Protein AF-L7EAZ2-F1 (afdb_monomer_lite)

Structure (mmCIF, N/CA/C/O backbone):
data_AF-L7EAZ2-F1
#
_entry.id   AF-L7EAZ2-F1
#
loop_
_atom_site.group_PDB
_atom_site.id
_atom_site.type_symbol
_atom_site.label_atom_id
_atom_site.label_alt_id
_atom_site.label_comp_id
_atom_site.label_asym_id
_atom_site.label_entity_id
_atom_site.label_seq_id
_atom_site.pdbx_PDB_ins_code
_atom_site.Cartn_x
_atom_site.Cartn_y
_atom_site.Cartn_z
_atom_site.occupancy
_atom_site.B_iso_or_equiv
_atom_site.auth_seq_id
_atom_site.auth_comp_id
_atom_site.auth_asym_id
_atom_site.auth_atom_id
_atom_site.pdbx_PDB_model_num
ATOM 1 N N . MET A 1 1 ? 30.086 6.991 41.012 1.00 38.62 1 MET A N 1
ATOM 2 C CA . MET A 1 1 ? 29.828 5.923 40.029 1.00 38.62 1 MET A CA 1
ATOM 3 C C . MET A 1 1 ? 28.714 5.062 40.599 1.00 38.62 1 MET A C 1
ATOM 5 O O . MET A 1 1 ? 28.965 4.422 41.608 1.00 38.62 1 MET A O 1
ATOM 9 N N . SER A 1 2 ? 27.463 5.359 40.238 1.00 37.97 2 SER A N 1
ATOM 10 C CA . SER A 1 2 ? 26.686 4.670 39.174 1.00 37.97 2 SER A CA 1
ATOM 11 C C . SER A 1 2 ? 25.984 3.444 39.780 1.00 37.97 2 SER A C 1
ATOM 13 O O . SER A 1 2 ? 26.676 2.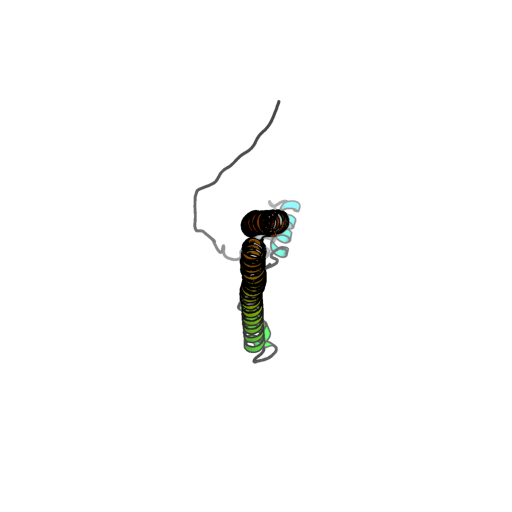576 40.297 1.00 37.97 2 SER A O 1
ATOM 15 N N . ASP A 1 3 ? 24.660 3.469 39.988 1.00 42.31 3 ASP A N 1
ATOM 16 C CA . ASP A 1 3 ? 23.624 3.012 39.023 1.00 42.31 3 ASP A CA 1
ATOM 17 C C . ASP A 1 3 ? 23.853 1.542 38.603 1.00 42.31 3 ASP A C 1
ATOM 19 O O . ASP A 1 3 ? 24.969 1.168 38.270 1.00 42.31 3 ASP A O 1
ATOM 23 N N . GLU A 1 4 ? 22.893 0.616 38.598 1.00 38.28 4 GLU A N 1
ATOM 24 C CA . GLU A 1 4 ? 21.475 0.741 38.265 1.00 38.28 4 GLU A CA 1
ATOM 25 C C . GLU A 1 4 ? 20.760 -0.602 38.554 1.00 38.28 4 GLU A C 1
ATOM 27 O O . GLU A 1 4 ? 21.339 -1.668 38.366 1.00 38.28 4 GLU A O 1
ATOM 32 N N . SER A 1 5 ? 19.497 -0.512 38.992 1.00 36.00 5 SER A N 1
ATOM 33 C CA . SER A 1 5 ? 18.290 -1.245 38.537 1.00 36.00 5 SER A CA 1
ATOM 34 C C . SER A 1 5 ? 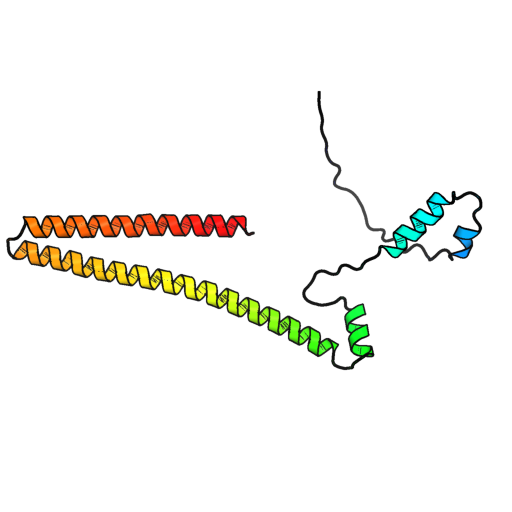18.449 -2.667 37.942 1.00 36.00 5 SER A C 1
ATOM 36 O O . SER A 1 5 ? 19.187 -2.867 36.984 1.00 36.00 5 SER A O 1
ATOM 38 N N . LYS A 1 6 ? 17.739 -3.707 38.405 1.00 34.91 6 LYS A N 1
ATOM 39 C CA . LYS A 1 6 ? 16.347 -4.148 38.072 1.00 34.91 6 LYS A CA 1
ATOM 40 C C . LYS A 1 6 ? 16.407 -5.698 38.162 1.00 34.91 6 LYS A C 1
ATOM 42 O O . LYS A 1 6 ? 17.479 -6.242 37.937 1.00 34.91 6 LYS A O 1
ATOM 47 N N . LYS A 1 7 ? 15.398 -6.543 38.384 1.00 32.75 7 LYS A N 1
ATOM 48 C CA . LYS A 1 7 ? 13.931 -6.530 38.560 1.00 32.75 7 LYS A CA 1
ATOM 49 C C . LYS A 1 7 ? 13.605 -8.040 38.613 1.00 32.75 7 LYS A C 1
ATOM 51 O O . LYS A 1 7 ? 14.000 -8.749 37.699 1.00 32.75 7 LYS A O 1
ATOM 56 N N . SER A 1 8 ? 13.276 -8.638 39.757 1.00 41.81 8 SER A N 1
ATOM 57 C CA . SER A 1 8 ? 11.910 -8.888 40.245 1.00 41.81 8 SER A CA 1
ATOM 58 C C . SER A 1 8 ? 10.898 -9.212 39.140 1.00 41.81 8 SER A C 1
ATOM 60 O O . SER A 1 8 ? 10.275 -8.302 38.599 1.00 41.81 8 SER A O 1
ATOM 62 N N . GLU A 1 9 ? 10.701 -10.489 38.851 1.00 41.22 9 GLU A N 1
ATOM 63 C CA . GLU A 1 9 ? 9.459 -11.021 38.291 1.00 41.22 9 GLU A CA 1
ATOM 64 C C . GLU A 1 9 ? 9.441 -12.530 38.552 1.00 41.22 9 GLU A C 1
ATOM 66 O O . GLU A 1 9 ? 10.494 -13.152 38.653 1.00 41.22 9 GLU A O 1
ATOM 71 N N . ASP A 1 10 ? 8.234 -13.059 38.712 1.00 38.03 10 ASP A N 1
ATOM 72 C CA . ASP A 1 10 ? 7.879 -14.439 39.049 1.00 38.03 10 ASP A CA 1
ATOM 73 C C . ASP A 1 10 ? 7.942 -14.807 40.532 1.00 38.03 10 ASP A C 1
ATOM 75 O O . ASP A 1 10 ? 8.928 -15.335 41.037 1.00 38.03 10 ASP A O 1
ATOM 79 N N . GLN A 1 11 ? 6.814 -14.616 41.216 1.00 30.86 11 GLN A N 1
ATOM 80 C CA . GLN A 1 11 ? 6.017 -15.756 41.681 1.00 30.86 11 GLN A CA 1
ATOM 81 C C . GLN A 1 11 ? 4.761 -15.289 42.414 1.00 30.86 11 GLN A C 1
ATOM 83 O O . GLN A 1 11 ? 4.837 -14.391 43.245 1.00 30.86 11 GLN A O 1
ATOM 88 N N . ASP A 1 12 ? 3.671 -16.015 42.151 1.00 31.59 12 ASP A N 1
ATOM 89 C CA . ASP A 1 12 ? 2.588 -16.294 43.096 1.00 31.59 12 ASP A CA 1
ATOM 90 C C . ASP A 1 12 ? 1.718 -15.120 43.569 1.00 31.59 12 ASP A C 1
ATOM 92 O O . ASP A 1 12 ? 2.159 -14.029 43.887 1.00 31.59 12 ASP A O 1
ATOM 96 N N . ASN A 1 13 ? 0.423 -15.272 43.759 1.00 28.39 13 ASN A N 1
ATOM 97 C CA . ASN A 1 13 ? -0.516 -16.312 43.406 1.00 28.39 13 ASN A CA 1
ATOM 98 C C . ASN A 1 13 ? -1.881 -15.674 43.641 1.00 28.39 13 ASN A C 1
ATOM 100 O O . ASN A 1 13 ? -2.020 -14.653 44.319 1.00 28.39 13 ASN A O 1
ATOM 104 N N . SER A 1 14 ? -2.884 -16.340 43.103 1.00 38.84 14 SER A N 1
ATOM 105 C CA . SER A 1 14 ? -4.241 -16.363 43.622 1.00 38.84 14 SER A CA 1
ATOM 106 C C . SER A 1 14 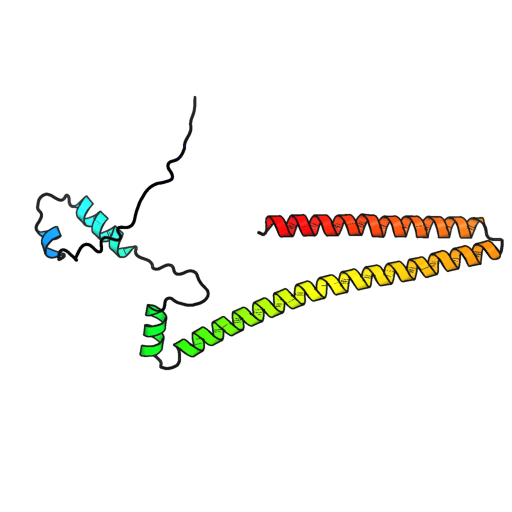? -4.371 -16.001 45.108 1.00 38.84 14 SER A C 1
ATOM 108 O O . SER A 1 14 ? -4.129 -16.836 45.970 1.00 38.84 14 SER A O 1
ATOM 110 N N . GLU A 1 15 ? -4.826 -14.790 45.393 1.00 34.59 15 GLU A N 1
ATOM 111 C CA . GLU A 1 15 ? -5.712 -14.509 46.519 1.00 34.59 15 GLU A CA 1
ATOM 112 C C . GLU A 1 15 ? -6.206 -13.067 46.379 1.00 34.59 15 GLU A C 1
ATOM 114 O O . GLU A 1 15 ? -5.764 -12.127 47.037 1.00 34.59 15 GLU A O 1
ATOM 119 N N . LEU A 1 16 ? -7.182 -12.881 45.485 1.00 37.28 16 LEU A N 1
ATOM 120 C CA . LEU A 1 16 ? -8.185 -11.845 45.699 1.00 37.28 16 LEU A CA 1
ATOM 121 C C . LEU A 1 16 ? -8.973 -12.271 46.941 1.00 37.28 16 LEU A C 1
ATOM 123 O O . LEU A 1 16 ? -10.075 -12.802 46.840 1.00 37.28 16 LEU A O 1
ATOM 127 N N . VAL A 1 17 ? -8.361 -12.097 48.114 1.00 36.75 17 VAL A N 1
ATOM 128 C CA . VAL A 1 17 ? -9.070 -12.133 49.382 1.00 36.75 17 VAL A CA 1
ATOM 129 C C . VAL A 1 17 ? -10.021 -10.948 49.308 1.00 36.75 17 VAL A C 1
ATOM 131 O O . VAL A 1 17 ? -9.649 -9.806 49.590 1.00 36.75 17 VAL A O 1
ATOM 134 N N . GLU A 1 18 ? -11.256 -11.202 48.879 1.00 42.59 18 GLU A N 1
ATOM 135 C CA . GLU A 1 18 ? -12.395 -10.428 49.349 1.00 42.59 18 GLU A CA 1
ATOM 136 C C . GLU A 1 18 ? -12.394 -10.576 50.870 1.00 42.59 18 GLU A C 1
ATOM 138 O O . GLU A 1 18 ? -13.060 -11.437 51.440 1.00 42.59 18 GLU A O 1
ATOM 143 N N . ARG A 1 19 ? -11.559 -9.777 51.545 1.00 36.91 19 ARG A N 1
ATOM 144 C CA . ARG A 1 19 ? -11.665 -9.610 52.985 1.00 36.91 19 ARG A CA 1
ATOM 145 C C . ARG A 1 19 ? -13.077 -9.073 53.209 1.00 36.91 19 ARG A C 1
ATOM 147 O O . ARG A 1 19 ? -13.425 -8.069 52.573 1.00 36.91 19 ARG A O 1
ATOM 154 N N . PRO A 1 20 ? -13.893 -9.734 54.050 1.00 42.28 20 PRO A N 1
ATOM 155 C CA . PRO A 1 20 ? -15.168 -9.187 54.469 1.00 42.28 20 PRO A CA 1
ATOM 156 C C . PRO A 1 20 ? -14.979 -7.729 54.874 1.00 42.28 20 PRO A C 1
ATOM 158 O O . PRO A 1 20 ? -13.955 -7.370 55.456 1.00 42.28 20 PRO A O 1
ATOM 161 N N . LEU A 1 21 ? -15.942 -6.894 54.496 1.00 45.16 21 LEU A N 1
ATOM 162 C CA . LEU A 1 21 ? -16.011 -5.502 54.908 1.00 45.16 21 LEU A CA 1
ATOM 163 C C . LEU A 1 21 ? -16.044 -5.461 56.440 1.00 45.16 21 LEU A C 1
ATOM 165 O O . LEU A 1 21 ? -17.124 -5.511 57.020 1.00 45.16 21 LEU A O 1
ATOM 169 N N . GLU A 1 22 ? -14.882 -5.379 57.088 1.00 51.44 22 GLU A N 1
ATOM 170 C CA . GLU A 1 22 ? -14.797 -4.839 58.442 1.00 51.44 22 GLU A CA 1
ATOM 171 C C . GLU A 1 22 ? -15.474 -3.467 58.360 1.00 51.44 22 GLU A C 1
ATOM 173 O O . GLU A 1 22 ? -15.130 -2.611 57.527 1.00 51.44 22 GLU A O 1
ATOM 178 N N . SER A 1 23 ? -16.578 -3.350 59.097 1.00 47.78 23 SER A N 1
ATOM 179 C CA . SER A 1 23 ? -17.433 -2.174 59.127 1.00 47.78 23 SER A CA 1
ATOM 180 C C . SER A 1 23 ? -16.578 -0.953 59.433 1.00 47.78 23 SER A C 1
ATOM 182 O O . SER A 1 23 ? -15.676 -1.010 60.261 1.00 47.78 23 SER A O 1
ATOM 184 N N . ILE A 1 24 ? -16.871 0.159 58.758 1.00 52.62 24 ILE A N 1
ATOM 185 C CA . ILE A 1 24 ? -16.164 1.445 58.885 1.00 52.62 24 ILE A CA 1
ATOM 186 C C . ILE A 1 24 ? -15.974 1.848 60.361 1.00 52.62 24 ILE A C 1
ATOM 188 O O . ILE A 1 24 ? -14.972 2.476 60.696 1.00 52.62 24 ILE A O 1
ATOM 192 N N . ASP A 1 25 ? -16.892 1.423 61.226 1.00 49.78 25 ASP A N 1
ATOM 193 C CA . ASP A 1 25 ? -16.880 1.649 62.669 1.00 49.78 25 ASP A CA 1
ATOM 194 C C . ASP A 1 25 ? -15.654 1.032 63.381 1.00 49.78 25 ASP A C 1
ATOM 196 O O . ASP A 1 25 ? -15.083 1.671 64.260 1.00 49.78 25 ASP A O 1
ATOM 200 N N . GLU A 1 26 ? -15.152 -0.129 62.942 1.00 54.28 26 GLU A N 1
ATOM 201 C CA . GLU A 1 26 ? -14.028 -0.840 63.585 1.00 54.28 26 GLU A CA 1
ATOM 202 C C . GLU A 1 26 ? -12.675 -0.139 63.337 1.00 54.28 26 GLU A C 1
ATOM 204 O O . GLU A 1 26 ? -11.814 -0.072 64.211 1.00 54.28 26 GLU A O 1
ATOM 209 N N . ILE A 1 27 ? -12.514 0.500 62.171 1.00 53.25 27 ILE A N 1
ATOM 210 C CA . ILE A 1 27 ? -11.321 1.299 61.819 1.00 53.25 27 ILE A CA 1
ATOM 211 C C . ILE A 1 27 ? -11.356 2.680 62.504 1.00 53.25 27 ILE A C 1
ATOM 213 O O . ILE A 1 27 ? -10.319 3.322 62.720 1.00 53.25 27 ILE A O 1
ATOM 217 N N . LEU A 1 28 ? -12.550 3.174 62.839 1.00 51.62 28 LEU A N 1
ATOM 218 C CA . LEU A 1 28 ? -12.723 4.441 63.545 1.00 51.62 28 LEU A CA 1
ATOM 219 C C . LEU A 1 28 ? -12.475 4.298 65.054 1.00 51.62 28 LEU A C 1
ATOM 221 O O . LEU A 1 28 ? -11.925 5.240 65.626 1.00 51.62 28 LEU A O 1
ATOM 225 N N . GLU A 1 29 ? -12.773 3.139 65.651 1.00 50.75 29 GLU A N 1
ATOM 226 C CA . GLU A 1 29 ? -12.542 2.848 67.078 1.00 50.75 29 GLU A CA 1
ATOM 227 C C . GLU A 1 29 ? -11.101 2.447 67.431 1.00 50.75 29 GLU A C 1
ATOM 229 O O . GLU A 1 29 ? -10.714 2.565 68.593 1.00 50.75 29 GLU A O 1
ATOM 234 N N . ASP A 1 30 ? -10.274 2.038 66.464 1.00 52.12 30 ASP A N 1
ATOM 235 C CA . ASP A 1 30 ? -8.866 1.749 66.746 1.00 52.12 30 ASP A CA 1
ATOM 236 C C . ASP A 1 30 ? -8.067 3.050 66.978 1.00 52.12 30 ASP A C 1
ATOM 238 O O . ASP A 1 30 ? -7.790 3.835 66.056 1.00 52.12 30 ASP A O 1
ATOM 242 N N . GLU A 1 31 ? -7.723 3.277 68.248 1.00 56.06 31 GLU A N 1
ATOM 243 C CA . GLU A 1 31 ? -6.953 4.412 68.771 1.00 56.06 31 GLU A CA 1
ATOM 244 C C . GLU A 1 31 ? -5.454 4.332 68.405 1.00 56.06 31 GLU A C 1
ATOM 246 O O . GLU A 1 31 ? -4.712 5.294 68.601 1.00 56.06 31 GLU A O 1
ATOM 251 N N . THR A 1 32 ? -4.994 3.206 67.840 1.00 55.50 32 THR A N 1
ATOM 252 C CA . THR A 1 32 ? -3.579 2.973 67.492 1.00 55.50 32 THR A CA 1
ATOM 253 C C . THR A 1 32 ? -3.205 3.392 66.068 1.00 55.50 32 THR A C 1
ATOM 255 O O . THR A 1 32 ? -2.020 3.500 65.741 1.00 55.50 32 THR A O 1
ATOM 258 N N . ILE A 1 33 ? -4.197 3.663 65.214 1.00 58.06 33 ILE A N 1
ATOM 259 C CA . ILE A 1 33 ? -3.973 4.005 63.808 1.00 58.06 33 ILE A CA 1
ATOM 260 C C . ILE A 1 33 ? -3.874 5.525 63.656 1.00 58.06 33 ILE A C 1
ATOM 262 O O . ILE A 1 33 ? -4.850 6.258 63.830 1.00 58.06 33 ILE A O 1
ATOM 266 N N . ASP A 1 34 ? -2.686 5.990 63.270 1.00 62.59 34 ASP A N 1
ATOM 267 C CA . ASP A 1 34 ? -2.402 7.400 63.015 1.00 62.59 34 ASP A CA 1
ATOM 268 C C . ASP A 1 34 ? -3.359 8.015 61.970 1.00 62.59 34 ASP A C 1
ATOM 270 O O . ASP A 1 34 ? -3.723 7.390 60.966 1.00 62.59 34 ASP A O 1
ATOM 274 N N . GLN A 1 35 ? -3.740 9.279 62.183 1.00 61.19 35 GLN A N 1
ATOM 275 C CA . GLN A 1 35 ? -4.712 10.016 61.359 1.00 61.19 35 GLN A CA 1
ATOM 276 C C . GLN A 1 35 ? -4.301 10.061 59.877 1.00 61.19 35 GLN A C 1
ATOM 278 O O . GLN A 1 35 ? -5.149 9.980 58.984 1.00 61.19 35 GLN A O 1
ATOM 283 N N . SER A 1 36 ? -2.994 10.110 59.597 1.00 57.81 36 SER A N 1
ATOM 284 C CA . SER A 1 36 ? -2.467 10.090 58.226 1.00 57.81 36 SER A CA 1
ATOM 285 C C . SER A 1 36 ? -2.670 8.735 57.527 1.00 57.81 36 SER A C 1
ATOM 287 O O . SER A 1 36 ? -2.884 8.669 56.310 1.00 57.81 36 SER A O 1
ATOM 289 N N . THR A 1 37 ? -2.702 7.647 58.300 1.00 62.28 37 THR A N 1
ATOM 290 C CA . THR A 1 37 ? -2.938 6.287 57.805 1.00 62.28 37 THR A CA 1
ATOM 291 C C . THR A 1 37 ? -4.426 6.065 57.529 1.00 62.28 37 THR A C 1
ATOM 293 O O . THR A 1 37 ? -4.780 5.544 56.472 1.00 62.28 37 THR A O 1
ATOM 296 N N . LYS A 1 38 ? -5.322 6.576 58.389 1.00 62.16 38 LYS A N 1
ATOM 297 C CA . LYS A 1 38 ? -6.777 6.552 58.128 1.00 62.16 38 LYS A CA 1
ATOM 298 C C . LYS A 1 38 ? -7.125 7.310 56.840 1.00 62.16 38 LYS A C 1
ATOM 300 O O . LYS A 1 38 ? -7.835 6.784 55.983 1.00 62.16 38 LYS A O 1
ATOM 305 N N . ILE A 1 39 ? -6.562 8.506 56.648 1.00 61.34 39 ILE A N 1
ATOM 306 C CA . ILE A 1 39 ? -6.796 9.322 55.444 1.00 61.34 39 ILE A CA 1
ATOM 307 C C . ILE A 1 39 ? -6.246 8.638 54.186 1.00 61.34 39 ILE A C 1
ATOM 309 O O . ILE A 1 39 ? -6.931 8.601 53.164 1.00 61.34 39 ILE A O 1
ATOM 313 N N . SER A 1 40 ? -5.046 8.055 54.237 1.00 58.41 40 SER A N 1
ATOM 314 C CA . SER A 1 40 ? -4.464 7.378 53.067 1.00 58.41 40 SER A CA 1
ATOM 315 C C . SER A 1 40 ? -5.232 6.113 52.662 1.00 58.41 40 SER A C 1
ATOM 317 O O . SER A 1 40 ? -5.391 5.858 51.465 1.00 58.41 40 SER A O 1
ATOM 319 N N . ILE A 1 41 ? -5.798 5.374 53.622 1.00 62.69 41 ILE A N 1
ATOM 320 C CA . ILE A 1 41 ? -6.677 4.224 53.353 1.00 62.69 41 ILE A CA 1
ATOM 321 C C . ILE A 1 41 ? -7.998 4.679 52.709 1.00 62.69 41 ILE A C 1
ATOM 323 O O . ILE A 1 41 ? -8.454 4.067 51.739 1.00 62.69 41 ILE A O 1
ATOM 327 N N . LEU A 1 42 ? -8.585 5.784 53.181 1.00 60.38 42 LEU A N 1
ATOM 328 C CA . LEU A 1 42 ? -9.816 6.346 52.610 1.00 60.38 42 LEU A CA 1
ATOM 329 C C . LEU A 1 42 ? -9.601 6.902 51.191 1.00 60.38 42 LEU A C 1
ATOM 331 O O . LEU A 1 42 ? -10.390 6.614 50.287 1.00 60.38 42 LEU A O 1
ATOM 335 N N . LEU A 1 43 ? -8.501 7.625 50.959 1.00 57.28 43 LEU A N 1
ATOM 336 C CA . LEU A 1 43 ? -8.152 8.173 49.642 1.00 57.28 43 LEU A CA 1
ATOM 337 C C . LEU A 1 43 ? -7.855 7.073 48.614 1.00 57.28 43 LEU A C 1
ATOM 339 O O . LEU A 1 43 ? -8.237 7.196 47.447 1.00 57.28 43 LEU A O 1
ATOM 343 N N . ARG A 1 44 ? -7.253 5.956 49.043 1.00 57.16 44 ARG A N 1
ATOM 344 C CA . ARG A 1 44 ? -7.012 4.791 48.178 1.00 57.16 44 ARG A CA 1
ATOM 345 C C . ARG A 1 44 ? -8.313 4.139 47.691 1.00 57.16 44 ARG A C 1
ATOM 347 O O . ARG A 1 44 ? -8.315 3.543 46.616 1.00 57.16 44 ARG A O 1
ATOM 354 N N . ARG A 1 45 ? -9.422 4.274 48.432 1.00 57.03 45 ARG A N 1
ATOM 355 C CA . ARG A 1 45 ? -10.728 3.685 48.082 1.00 57.03 45 ARG A CA 1
ATOM 356 C C . ARG A 1 45 ? -11.534 4.538 47.097 1.00 57.03 45 ARG A C 1
ATOM 358 O O . ARG A 1 45 ? -12.233 3.979 46.256 1.00 57.03 45 ARG A O 1
ATOM 365 N N . ILE A 1 46 ? -11.400 5.865 47.161 1.00 59.91 46 ILE A N 1
ATOM 366 C CA . ILE A 1 46 ? -12.086 6.807 46.254 1.00 59.91 46 ILE A CA 1
ATOM 367 C C . ILE A 1 46 ? -11.518 6.719 44.829 1.00 59.91 46 ILE A C 1
ATOM 369 O O . ILE A 1 46 ? -12.241 6.917 43.857 1.00 59.91 46 ILE A O 1
ATOM 373 N N . ASN A 1 47 ? -10.245 6.343 44.683 1.00 48.00 47 ASN A N 1
ATOM 374 C CA . ASN A 1 47 ? -9.560 6.340 43.391 1.00 48.00 47 ASN A CA 1
ATOM 375 C C . ASN A 1 47 ? -9.759 5.060 42.553 1.00 48.00 47 ASN A C 1
ATOM 377 O O . ASN A 1 47 ? -8.994 4.797 41.625 1.00 48.00 47 ASN A O 1
ATOM 381 N N . LYS A 1 48 ? -10.788 4.250 42.845 1.00 49.00 48 LYS A N 1
ATOM 382 C CA . LYS A 1 48 ? -11.175 3.106 42.002 1.00 49.00 48 LYS A CA 1
ATOM 383 C C . LYS A 1 48 ? -11.953 3.611 40.779 1.00 49.00 48 LYS A C 1
ATOM 385 O O . LYS A 1 48 ? -13.132 3.317 40.607 1.00 49.00 48 LYS A O 1
ATOM 390 N N . SER A 1 49 ? -11.296 4.407 39.936 1.00 52.28 49 SER A N 1
ATOM 391 C CA . SER A 1 49 ? -11.800 4.694 38.596 1.00 52.28 49 SER A CA 1
ATOM 392 C C . SER A 1 49 ? -11.751 3.388 37.805 1.00 52.28 49 SER A C 1
ATOM 394 O O . SER A 1 49 ? -10.686 2.840 37.522 1.00 52.28 49 SER A O 1
ATOM 396 N N . ILE A 1 50 ? -12.919 2.821 37.505 1.00 56.97 50 ILE A N 1
ATOM 397 C CA . ILE A 1 50 ? -13.021 1.663 36.616 1.00 56.97 50 ILE A CA 1
ATOM 398 C C . ILE A 1 50 ? -12.780 2.201 35.205 1.00 56.97 50 ILE A C 1
ATOM 400 O O . ILE A 1 50 ? -13.711 2.512 34.467 1.00 56.97 50 ILE A O 1
ATOM 404 N N . THR A 1 51 ? -11.509 2.394 34.864 1.00 51.31 51 THR A N 1
ATOM 405 C CA . THR A 1 51 ? -11.084 2.747 33.513 1.00 51.31 51 THR A CA 1
ATOM 406 C C . THR A 1 51 ? -11.186 1.480 32.679 1.00 51.31 51 THR A C 1
ATOM 408 O O . THR A 1 51 ? -10.253 0.685 32.609 1.00 51.31 51 THR A O 1
ATOM 411 N N . PHE A 1 52 ? -12.366 1.239 32.113 1.00 55.22 52 PHE A N 1
ATOM 412 C CA . PHE A 1 52 ? -12.542 0.190 31.124 1.00 55.22 52 PHE A CA 1
ATOM 413 C C . PHE A 1 52 ? -12.217 0.774 29.750 1.00 55.22 52 PHE A C 1
ATOM 415 O O . PHE A 1 52 ? -12.917 1.664 29.272 1.00 55.22 52 PHE A O 1
ATOM 422 N N . SER A 1 53 ? -11.136 0.290 29.140 1.00 49.62 53 SER A N 1
ATOM 423 C CA . SER A 1 53 ? -10.763 0.644 27.774 1.00 49.62 53 SER A CA 1
ATOM 424 C C . SER A 1 53 ? -11.115 -0.525 26.869 1.00 49.62 53 SER A C 1
ATOM 426 O O . SER A 1 53 ? -10.501 -1.589 26.921 1.00 49.62 53 SER A O 1
ATOM 428 N N . GLY A 1 54 ? -12.169 -0.343 26.090 1.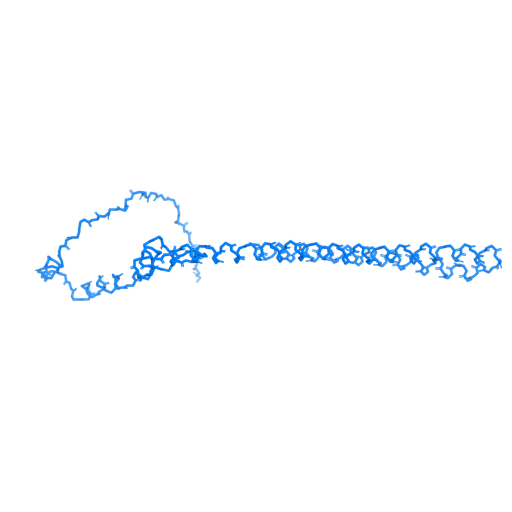00 66.31 54 GLY A N 1
ATOM 429 C CA . GLY A 1 54 ? -12.680 -1.334 25.163 1.00 66.31 54 GLY A CA 1
ATOM 430 C C . GLY A 1 54 ? -13.913 -0.785 24.452 1.00 66.31 54 GLY A C 1
ATOM 431 O O . GLY A 1 54 ? -14.559 0.132 24.958 1.00 66.31 54 GLY A O 1
ATOM 432 N N . PRO A 1 55 ? -14.259 -1.320 23.275 1.00 66.38 55 PRO A N 1
ATOM 433 C CA . PRO A 1 55 ? -15.334 -0.780 22.445 1.00 66.38 55 PRO A CA 1
ATOM 434 C C . PRO A 1 55 ? -16.739 -1.033 23.026 1.00 66.38 55 PRO A C 1
ATOM 436 O O . PRO A 1 55 ? -17.725 -0.527 22.494 1.00 66.38 55 PRO A O 1
ATOM 439 N N . ILE A 1 56 ? -16.838 -1.825 24.101 1.00 74.56 56 ILE A N 1
ATOM 440 C CA . ILE A 1 56 ? -18.088 -2.201 24.765 1.00 74.56 56 ILE A CA 1
ATOM 441 C C . ILE A 1 56 ? -17.988 -1.823 26.251 1.00 74.56 56 ILE A C 1
ATOM 443 O O . ILE A 1 56 ? -16.983 -2.151 26.871 1.00 74.56 56 ILE A O 1
ATOM 447 N N . PRO A 1 57 ? -18.993 -1.161 26.850 1.00 76.75 57 PRO A N 1
ATOM 448 C CA . PRO A 1 57 ? -18.978 -0.841 28.276 1.00 76.75 57 PRO A CA 1
ATOM 449 C C . PRO A 1 57 ? -18.951 -2.096 29.169 1.00 76.75 57 PRO A C 1
ATOM 451 O O . PRO A 1 57 ? -19.318 -3.191 28.751 1.00 76.75 57 PRO A O 1
ATOM 454 N N . HIS A 1 58 ? -18.553 -1.953 30.437 1.00 79.50 58 HIS A N 1
ATOM 455 C CA . HIS A 1 58 ? -18.609 -3.068 31.390 1.00 79.50 58 HIS A CA 1
ATOM 456 C C . HIS A 1 58 ? -20.061 -3.579 31.551 1.00 79.50 58 HIS A C 1
ATOM 458 O O . HIS A 1 58 ? -20.976 -2.749 31.609 1.00 79.50 58 HIS A O 1
ATOM 464 N N . PRO A 1 59 ? -20.308 -4.897 31.707 1.00 81.06 59 PRO A N 1
ATOM 465 C CA . PRO A 1 59 ? -21.659 -5.461 31.821 1.00 81.06 59 PRO A CA 1
ATOM 466 C C . PRO A 1 59 ? -22.539 -4.793 32.886 1.00 81.06 59 PRO A C 1
ATOM 468 O O . PRO A 1 59 ? -23.724 -4.569 32.659 1.00 81.06 59 PRO A O 1
ATOM 471 N N . THR A 1 60 ? -21.960 -4.405 34.027 1.00 79.88 60 THR A N 1
ATOM 472 C CA . THR A 1 60 ? -22.674 -3.669 35.090 1.00 79.88 60 THR A CA 1
ATOM 473 C C . THR A 1 60 ? -23.184 -2.301 34.627 1.00 79.88 60 THR A C 1
ATOM 475 O O . THR A 1 60 ? -24.271 -1.894 35.019 1.00 79.88 60 THR A O 1
ATOM 478 N N . ILE A 1 61 ? -22.428 -1.599 33.778 1.00 83.00 61 ILE A N 1
ATOM 479 C CA . ILE A 1 61 ? -22.820 -0.292 33.231 1.00 83.00 61 ILE A CA 1
ATOM 480 C C . ILE A 1 61 ? -23.884 -0.483 32.143 1.00 83.00 61 ILE A C 1
ATOM 482 O O . ILE A 1 61 ? -24.878 0.235 32.121 1.00 83.00 61 ILE A O 1
ATOM 486 N N . LEU A 1 62 ? -23.712 -1.490 31.282 1.00 85.31 62 LEU A N 1
ATOM 487 C CA . LEU A 1 62 ? -24.701 -1.889 30.273 1.00 85.31 62 LEU A CA 1
ATOM 488 C C . LEU A 1 62 ? -26.057 -2.233 30.897 1.00 85.31 62 LEU A C 1
ATOM 490 O O . LEU A 1 62 ? -27.090 -1.796 30.398 1.00 85.31 62 LEU A O 1
ATOM 494 N N . LYS A 1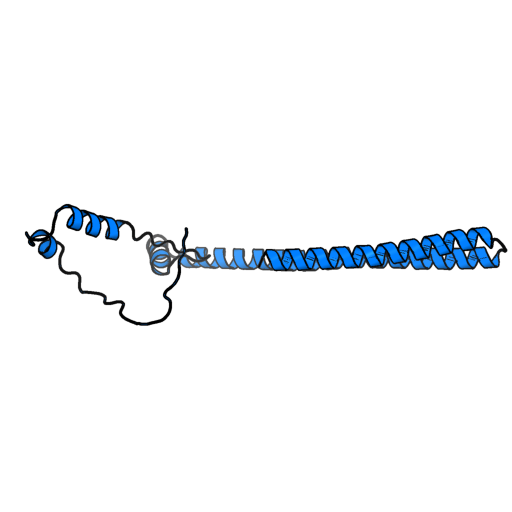 63 ? -26.042 -2.947 32.028 1.00 85.88 63 LYS A N 1
ATOM 495 C CA . LYS A 1 63 ? -27.243 -3.234 32.813 1.00 85.88 63 LYS A CA 1
ATOM 496 C C . LYS A 1 63 ? -27.901 -1.953 33.335 1.00 85.88 63 LYS A C 1
ATOM 498 O O . LYS A 1 63 ? -29.113 -1.821 33.235 1.00 85.88 63 LYS A O 1
ATOM 503 N N . GLY A 1 64 ? -27.108 -0.994 33.817 1.00 86.81 64 GLY A N 1
ATOM 504 C CA . GLY A 1 64 ? -27.614 0.315 34.239 1.00 86.81 64 GLY A CA 1
ATOM 505 C C . GLY A 1 64 ? -28.276 1.101 33.101 1.00 86.81 64 GLY A C 1
ATOM 506 O O . GLY A 1 64 ? -29.322 1.706 33.310 1.00 86.81 64 GLY A O 1
ATOM 507 N N . TYR A 1 65 ? -27.722 1.059 31.885 1.00 86.38 65 TYR A N 1
ATOM 508 C CA . TYR A 1 65 ? -28.366 1.666 30.714 1.00 86.38 65 TYR A CA 1
ATOM 509 C C . TYR A 1 65 ? -29.706 0.998 30.391 1.00 86.38 65 TYR A C 1
ATOM 511 O O . TYR A 1 65 ? -30.696 1.701 30.187 1.00 86.38 65 TYR A O 1
ATOM 519 N N . GLU A 1 66 ? -29.758 -0.334 30.410 1.00 91.12 66 GLU A N 1
ATOM 520 C CA . GLU A 1 66 ? -30.980 -1.100 30.144 1.00 91.12 66 GLU A CA 1
ATOM 521 C C . GLU A 1 66 ? -32.082 -0.826 31.179 1.00 91.12 66 GLU A C 1
ATOM 523 O O . GLU A 1 66 ? -33.253 -0.705 30.825 1.00 91.12 66 GLU A O 1
ATOM 528 N N . GLU A 1 67 ? -31.706 -0.669 32.451 1.00 91.81 67 GLU A N 1
ATOM 529 C CA . GLU A 1 67 ? -32.626 -0.315 33.537 1.00 91.81 67 GLU A CA 1
ATOM 530 C C . GLU A 1 67 ? -33.186 1.113 33.395 1.00 91.81 67 GLU A C 1
ATOM 532 O O . GLU A 1 67 ? -34.343 1.355 33.739 1.00 91.81 67 GLU A O 1
ATOM 537 N N . VAL A 1 68 ? -32.398 2.059 32.866 1.00 92.00 68 VAL A N 1
ATOM 538 C CA . VAL A 1 68 ? -32.835 3.448 32.625 1.00 92.00 68 VAL A CA 1
ATOM 539 C C . VAL A 1 68 ? -33.705 3.557 31.372 1.00 92.00 68 VAL A C 1
ATOM 541 O O . VAL A 1 68 ? -34.715 4.264 31.370 1.00 92.00 68 VAL A O 1
ATOM 544 N N . LEU A 1 69 ? -33.304 2.884 30.294 1.00 90.06 69 LEU A N 1
ATOM 545 C CA . LEU A 1 69 ? -34.012 2.863 29.021 1.00 90.06 69 LEU A CA 1
ATOM 546 C C . LEU A 1 69 ? -33.929 1.452 28.420 1.00 90.06 69 LEU A C 1
ATOM 548 O O . LEU A 1 69 ? -32.885 1.098 27.859 1.00 90.06 69 LEU A O 1
ATOM 552 N N . PRO A 1 70 ? -35.023 0.674 28.469 1.00 91.81 70 PRO A N 1
ATOM 553 C CA . PRO A 1 70 ? -35.060 -0.654 27.870 1.00 91.81 70 PRO A CA 1
ATOM 554 C C . PRO A 1 70 ? -34.728 -0.621 26.369 1.00 91.81 70 PRO A C 1
ATOM 556 O O . PRO A 1 70 ? -35.222 0.236 25.630 1.00 91.81 70 PRO A O 1
ATOM 559 N N . GLY A 1 71 ? -33.884 -1.546 25.914 1.00 90.56 71 GLY A N 1
ATOM 560 C CA . GLY A 1 71 ? -33.356 -1.633 24.549 1.00 90.56 71 GLY A CA 1
ATOM 561 C C . GLY A 1 71 ? -32.123 -0.762 24.278 1.00 90.56 71 GLY A C 1
ATOM 562 O O . GLY A 1 71 ? -31.592 -0.769 23.164 1.00 90.56 71 GLY A O 1
ATOM 563 N N . SER A 1 72 ? -31.639 -0.001 25.263 1.00 90.62 72 SER A N 1
ATOM 564 C CA . SER A 1 72 ? -30.419 0.799 25.105 1.00 90.62 72 SER A CA 1
ATOM 565 C C . SER A 1 72 ? -29.163 -0.069 25.036 1.00 90.62 72 SER A C 1
ATOM 567 O O . SER A 1 72 ? -28.258 0.257 24.265 1.00 90.62 72 SER A O 1
ATOM 569 N N . ALA A 1 73 ? -29.127 -1.198 25.754 1.00 90.12 73 ALA A N 1
ATOM 570 C CA . ALA A 1 73 ? -28.004 -2.128 25.713 1.00 90.12 73 ALA A CA 1
ATOM 571 C C . ALA A 1 73 ? -27.780 -2.689 24.301 1.00 90.12 73 ALA A C 1
ATOM 573 O O . ALA A 1 73 ? -26.668 -2.633 23.775 1.00 90.12 73 ALA A O 1
ATOM 574 N N . ASP A 1 74 ? -28.854 -3.150 23.658 1.00 90.75 74 ASP A N 1
ATOM 575 C CA . ASP A 1 74 ? -28.837 -3.662 22.283 1.00 90.75 74 ASP A CA 1
ATOM 576 C C . ASP A 1 74 ? -28.416 -2.582 21.272 1.00 90.75 74 ASP A C 1
ATOM 578 O O . ASP A 1 74 ? -27.612 -2.809 20.364 1.00 90.75 74 ASP A O 1
ATOM 582 N N . ARG A 1 75 ? -28.878 -1.343 21.472 1.00 90.62 75 ARG A N 1
ATOM 583 C CA . ARG A 1 75 ? -28.505 -0.212 20.614 1.00 90.62 75 ARG A CA 1
ATOM 584 C C . ARG A 1 75 ? -27.028 0.170 20.736 1.00 90.62 75 ARG A C 1
ATOM 586 O O . ARG A 1 75 ? -26.425 0.556 19.737 1.00 90.62 75 ARG A O 1
ATOM 593 N N . ILE A 1 76 ? -26.447 0.060 21.931 1.00 89.50 76 ILE A N 1
ATOM 594 C CA . ILE A 1 76 ? -25.011 0.283 22.159 1.00 89.50 76 ILE A CA 1
ATOM 595 C C . ILE A 1 76 ? -24.200 -0.839 21.508 1.00 89.50 76 ILE A C 1
ATOM 597 O O . ILE A 1 76 ? -23.276 -0.558 20.751 1.00 89.50 76 ILE A O 1
ATOM 601 N N . LEU A 1 77 ? -24.575 -2.101 21.738 1.00 89.75 77 LEU A N 1
ATOM 602 C CA . LEU A 1 77 ? -23.880 -3.252 21.156 1.00 89.75 77 LEU A CA 1
ATOM 603 C C . LEU A 1 77 ? -23.915 -3.229 19.624 1.00 89.75 77 LEU A C 1
ATOM 605 O O . LEU A 1 77 ? -22.874 -3.369 18.985 1.00 89.75 77 LEU A O 1
ATOM 609 N N . SER A 1 78 ? -25.082 -2.966 19.036 1.00 90.62 78 SER A N 1
ATOM 610 C CA . SER A 1 78 ? -25.230 -2.856 17.580 1.00 90.62 78 SER A CA 1
ATOM 611 C C . SER A 1 78 ? -24.489 -1.652 16.991 1.00 90.62 78 SER A C 1
ATOM 613 O O . SER A 1 78 ? -24.015 -1.718 15.856 1.00 90.62 78 SER A O 1
ATOM 615 N N . MET A 1 79 ? -24.358 -0.548 17.733 1.00 89.38 79 MET A N 1
ATOM 616 C CA . MET A 1 79 ? -23.518 0.581 17.324 1.00 89.38 79 MET A CA 1
ATOM 617 C C . MET A 1 79 ? -22.043 0.177 17.296 1.00 89.38 79 MET A C 1
ATOM 619 O O . MET A 1 79 ? -21.370 0.412 16.294 1.00 89.38 79 MET A O 1
ATOM 623 N N . THR A 1 80 ? -21.561 -0.486 18.348 1.00 88.69 80 THR A N 1
ATOM 624 C CA . THR A 1 80 ? -20.185 -0.986 18.414 1.00 88.69 80 THR A CA 1
ATOM 625 C C . THR A 1 80 ? -19.888 -2.005 17.312 1.00 88.69 80 THR A C 1
ATOM 627 O O . THR A 1 80 ? -18.820 -1.963 16.700 1.00 88.69 80 THR A O 1
ATOM 630 N N . GLU A 1 81 ? -20.823 -2.911 17.024 1.00 90.44 81 GLU A N 1
ATOM 631 C CA . GLU A 1 81 ? -20.677 -3.887 15.943 1.00 90.44 81 GLU A CA 1
ATOM 632 C C . GLU A 1 81 ? -20.559 -3.200 14.579 1.00 90.44 81 GLU A C 1
ATOM 634 O O . GLU A 1 81 ? -19.639 -3.506 13.817 1.00 90.44 81 GLU A O 1
ATOM 639 N N . LYS A 1 82 ? -21.429 -2.220 14.300 1.00 92.38 82 LYS A N 1
ATOM 640 C CA . LYS A 1 82 ? -21.383 -1.420 13.067 1.00 92.38 82 LYS A CA 1
ATOM 641 C C . LYS A 1 82 ? -20.088 -0.635 12.931 1.00 92.38 82 LYS A C 1
ATOM 643 O O . LYS A 1 82 ? -19.544 -0.577 11.833 1.00 92.38 82 LYS A O 1
ATOM 648 N N . GLU A 1 83 ? -19.580 -0.068 14.020 1.00 89.25 83 GLU A N 1
ATOM 649 C CA . GLU A 1 83 ? -18.288 0.622 14.025 1.00 89.25 83 GLU A CA 1
ATOM 650 C C . GLU A 1 83 ? -17.148 -0.358 13.707 1.00 89.25 83 GLU A C 1
ATOM 652 O O . GLU A 1 83 ? -16.288 -0.092 12.867 1.00 89.25 83 GLU A O 1
ATOM 657 N N . GLY A 1 84 ? -17.189 -1.556 14.300 1.00 89.12 84 GLY A N 1
ATOM 658 C CA . GLY A 1 84 ? -16.254 -2.633 13.986 1.00 89.12 84 GLY A CA 1
ATOM 659 C C . GLY A 1 84 ? -16.331 -3.084 12.524 1.00 89.12 84 GLY A C 1
ATOM 660 O O . GLY A 1 84 ? -15.297 -3.289 11.890 1.00 89.12 84 GLY A O 1
ATOM 661 N N . GLU A 1 85 ? -17.535 -3.233 11.968 1.00 92.06 85 GLU A N 1
ATOM 662 C CA . GLU A 1 85 ? -17.737 -3.535 10.548 1.00 92.06 85 GLU A CA 1
ATOM 663 C C . GLU A 1 85 ? -17.237 -2.423 9.634 1.00 92.06 85 GLU A C 1
ATOM 665 O O . GLU A 1 85 ? -16.602 -2.713 8.621 1.00 92.06 85 GLU A O 1
ATOM 670 N N . HIS A 1 86 ? -17.532 -1.166 9.963 1.00 92.00 86 HIS A N 1
ATOM 671 C CA . HIS A 1 86 ? -17.103 -0.011 9.188 1.00 92.00 86 HIS A CA 1
ATOM 672 C C . HIS A 1 86 ? -15.579 0.066 9.135 1.00 92.00 86 HIS A C 1
ATOM 674 O O . HIS A 1 86 ? -15.017 0.163 8.044 1.00 92.00 86 HIS A O 1
ATOM 680 N N . ARG A 1 87 ? -14.913 -0.108 10.284 1.00 89.62 87 ARG A N 1
ATOM 681 C CA . ARG A 1 87 ? -13.452 -0.156 10.351 1.00 89.62 87 ARG A CA 1
ATOM 682 C C . ARG A 1 87 ? -12.880 -1.291 9.502 1.00 89.62 87 ARG A C 1
ATOM 684 O O . ARG A 1 87 ? -12.026 -1.033 8.663 1.00 89.62 87 ARG A O 1
ATOM 691 N N . ARG A 1 88 ? -13.410 -2.516 9.624 1.00 90.19 88 ARG A N 1
ATOM 692 C CA . ARG A 1 88 ? -12.977 -3.654 8.787 1.00 90.19 88 ARG A CA 1
ATOM 693 C C . ARG A 1 88 ? -13.193 -3.403 7.294 1.00 90.19 88 ARG A C 1
ATOM 695 O O . ARG A 1 88 ? -12.366 -3.808 6.479 1.00 90.19 88 ARG A O 1
ATOM 702 N N . LYS A 1 89 ? -14.301 -2.754 6.917 1.00 92.19 89 LYS A N 1
ATOM 703 C CA . LYS A 1 89 ? -14.576 -2.376 5.522 1.00 92.19 89 LYS A CA 1
ATOM 704 C C . LYS A 1 89 ? -13.540 -1.379 5.013 1.00 92.19 89 LYS A C 1
ATOM 706 O O . LYS A 1 89 ? -12.991 -1.618 3.945 1.00 92.19 89 LYS A O 1
ATOM 711 N N . ILE A 1 90 ? -13.228 -0.337 5.786 1.00 88.50 90 ILE A N 1
ATOM 712 C CA . ILE A 1 90 ? -12.182 0.634 5.440 1.00 88.50 90 ILE A CA 1
ATOM 713 C C . ILE A 1 90 ? -10.826 -0.066 5.309 1.00 88.50 90 ILE A C 1
ATOM 715 O O . ILE A 1 90 ? -10.183 0.078 4.277 1.00 88.50 90 ILE A O 1
ATOM 719 N N . GLU A 1 91 ? -10.419 -0.872 6.294 1.00 86.12 91 GLU A N 1
ATOM 720 C CA . GLU A 1 91 ? -9.167 -1.644 6.247 1.00 86.12 91 GLU A CA 1
ATOM 721 C C . GLU A 1 91 ? -9.092 -2.505 4.970 1.00 86.12 91 GLU A C 1
ATOM 723 O O . GLU A 1 91 ? -8.094 -2.486 4.250 1.00 86.12 91 GLU A O 1
ATOM 728 N N . THR A 1 92 ? -10.183 -3.197 4.624 1.00 87.12 92 THR A N 1
ATOM 729 C CA . THR A 1 92 ? -10.251 -4.038 3.418 1.00 87.12 92 THR A CA 1
ATOM 730 C C . THR A 1 92 ? -10.194 -3.215 2.127 1.00 87.12 92 THR A C 1
ATOM 732 O O . THR A 1 92 ? -9.525 -3.605 1.168 1.00 87.12 92 THR A O 1
ATOM 735 N N . GLU A 1 93 ? -10.903 -2.086 2.066 1.00 84.00 93 GLU A N 1
ATOM 736 C CA . GLU A 1 93 ? -10.908 -1.198 0.899 1.00 84.00 93 GLU A CA 1
ATOM 737 C C . GLU A 1 93 ? -9.554 -0.525 0.681 1.00 84.00 93 GLU A C 1
ATOM 739 O O . GLU A 1 93 ? -9.112 -0.430 -0.464 1.00 84.00 93 GLU A O 1
ATOM 744 N N . LEU A 1 94 ? -8.871 -0.117 1.753 1.00 80.81 94 LEU A N 1
ATOM 745 C CA . LEU A 1 94 ? -7.523 0.446 1.690 1.00 80.81 94 LEU A CA 1
ATOM 746 C C . LEU A 1 94 ? -6.537 -0.567 1.097 1.00 80.81 94 LEU A C 1
ATOM 748 O O . LEU A 1 94 ? -5.910 -0.277 0.079 1.00 80.81 94 LEU A O 1
ATOM 752 N N . VAL A 1 95 ? -6.504 -1.794 1.633 1.00 78.56 95 VAL A N 1
ATOM 753 C CA . VAL A 1 95 ? -5.645 -2.877 1.114 1.00 78.56 95 VAL A CA 1
ATOM 754 C C . VAL A 1 95 ? -5.952 -3.184 -0.356 1.00 78.56 95 VAL A C 1
ATOM 756 O O . VAL A 1 95 ? -5.053 -3.413 -1.172 1.00 78.56 95 VAL A O 1
ATOM 759 N N . LYS A 1 96 ? -7.234 -3.184 -0.736 1.00 77.38 96 LYS A N 1
ATOM 760 C CA . LYS A 1 96 ? -7.644 -3.446 -2.119 1.00 77.38 96 LYS A CA 1
ATOM 761 C C . LYS A 1 96 ? -7.228 -2.317 -3.068 1.00 77.38 96 LYS A C 1
ATOM 763 O O . LYS A 1 96 ? -6.774 -2.597 -4.179 1.00 77.38 96 LYS A O 1
ATOM 768 N N . ASN A 1 97 ? -7.386 -1.065 -2.649 1.00 73.88 97 ASN A N 1
ATOM 769 C CA . ASN A 1 97 ? -7.076 0.106 -3.465 1.00 73.88 97 ASN A CA 1
ATOM 770 C C . ASN A 1 97 ? -5.569 0.276 -3.693 1.00 73.88 97 ASN A C 1
ATOM 772 O O . ASN A 1 97 ? -5.173 0.635 -4.807 1.00 73.88 97 ASN A O 1
ATOM 776 N N . ASP A 1 98 ? -4.739 -0.043 -2.700 1.00 75.44 98 ASP A N 1
ATOM 777 C CA . ASP A 1 98 ? -3.279 -0.000 -2.839 1.00 75.44 98 ASP A CA 1
ATOM 778 C C . ASP A 1 98 ? -2.772 -0.994 -3.884 1.00 75.44 98 ASP A C 1
ATOM 780 O O . ASP A 1 98 ? -2.005 -0.632 -4.784 1.00 75.44 98 ASP A O 1
ATOM 784 N N . ASN A 1 99 ? -3.296 -2.221 -3.858 1.00 75.44 99 ASN A N 1
ATOM 785 C CA . ASN A 1 99 ? -2.958 -3.225 -4.861 1.00 75.44 99 ASN A CA 1
ATOM 786 C C . ASN A 1 99 ? -3.332 -2.756 -6.270 1.00 75.44 99 ASN A C 1
ATOM 788 O O . ASN A 1 99 ? -2.510 -2.815 -7.185 1.00 75.44 99 ASN A O 1
ATOM 792 N N . ILE A 1 100 ? -4.552 -2.242 -6.457 1.00 75.88 100 ILE A N 1
ATOM 793 C CA . ILE A 1 100 ? -5.021 -1.781 -7.772 1.00 75.88 100 ILE A CA 1
ATOM 794 C C . ILE A 1 100 ? -4.116 -0.667 -8.312 1.00 75.88 100 ILE A C 1
ATOM 796 O O . ILE A 1 100 ? -3.726 -0.712 -9.480 1.00 75.88 100 ILE A O 1
ATOM 800 N N . ARG A 1 101 ? -3.729 0.305 -7.478 1.00 77.00 101 ARG A N 1
ATOM 801 C CA . ARG A 1 101 ? -2.853 1.409 -7.898 1.00 77.00 101 ARG A CA 1
ATOM 802 C C . ARG A 1 101 ? -1.477 0.910 -8.344 1.00 77.00 101 ARG A C 1
ATOM 804 O O . ARG A 1 101 ? -0.985 1.362 -9.380 1.00 77.00 101 ARG A O 1
ATOM 811 N N . SER A 1 102 ? -0.907 -0.052 -7.618 1.00 77.81 102 SER A N 1
ATOM 812 C CA . SER A 1 102 ? 0.364 -0.692 -7.976 1.00 77.81 102 SER A CA 1
ATOM 813 C C . SER A 1 102 ? 0.270 -1.448 -9.311 1.00 77.81 102 SER A C 1
ATOM 815 O O . SER A 1 102 ? 1.072 -1.221 -10.222 1.00 77.81 102 SER A O 1
ATOM 817 N N . TYR A 1 103 ? -0.781 -2.257 -9.492 1.00 79.38 103 TYR A N 1
ATOM 818 C CA . TYR A 1 103 ? -1.010 -3.006 -10.731 1.00 79.38 103 TYR A CA 1
ATOM 819 C C . TYR A 1 103 ? -1.217 -2.096 -11.949 1.00 79.38 103 TYR A C 1
ATOM 821 O O . TYR A 1 103 ? -0.673 -2.377 -13.017 1.00 79.38 103 TYR A O 1
ATOM 829 N N . LEU A 1 104 ? -1.959 -0.990 -11.812 1.00 84.44 104 LEU A N 1
ATOM 830 C CA . LEU A 1 104 ? -2.170 -0.045 -12.915 1.00 84.44 104 LEU A CA 1
ATOM 831 C C . LEU A 1 104 ? -0.856 0.607 -13.364 1.00 84.44 104 LEU A C 1
ATOM 833 O O . LEU A 1 104 ? -0.614 0.714 -14.568 1.00 84.44 104 LEU A O 1
ATOM 837 N N . GLY A 1 105 ? 0.003 0.997 -12.417 1.00 85.44 105 GLY A N 1
ATOM 838 C CA . GLY A 1 105 ? 1.328 1.542 -12.722 1.00 85.44 105 GLY A CA 1
ATOM 839 C C . GLY A 1 105 ? 2.209 0.534 -13.463 1.00 85.44 105 GLY A C 1
ATOM 840 O O . GLY A 1 105 ? 2.819 0.867 -14.481 1.00 85.44 105 GLY A O 1
ATOM 841 N N . GLN A 1 106 ? 2.210 -0.724 -13.014 1.00 85.62 106 GLN A N 1
ATOM 842 C CA . GLN A 1 106 ? 2.986 -1.791 -13.644 1.00 85.62 106 GLN A CA 1
ATOM 843 C C . GLN A 1 106 ? 2.483 -2.130 -15.057 1.00 85.62 106 GLN A C 1
ATOM 845 O O . GLN A 1 106 ? 3.295 -2.284 -15.970 1.00 85.62 106 GLN A O 1
ATOM 850 N N . ILE A 1 107 ? 1.163 -2.193 -15.270 1.00 88.88 107 ILE A N 1
ATOM 851 C CA . ILE A 1 107 ? 0.565 -2.443 -16.594 1.00 88.88 107 ILE A CA 1
ATOM 852 C C . ILE A 1 107 ? 0.848 -1.278 -17.552 1.00 88.88 107 ILE A C 1
ATOM 854 O O . ILE A 1 107 ? 1.201 -1.506 -18.714 1.00 88.88 107 ILE A O 1
ATOM 858 N N . ALA A 1 108 ? 0.742 -0.032 -17.080 1.00 89.50 108 ALA A N 1
ATOM 859 C CA . ALA A 1 108 ? 1.079 1.143 -17.880 1.00 89.50 108 ALA A CA 1
ATOM 860 C C . ALA A 1 108 ? 2.564 1.135 -18.285 1.00 89.50 108 ALA A C 1
ATOM 862 O O . ALA A 1 108 ? 2.881 1.289 -19.466 1.00 89.50 108 ALA A O 1
ATOM 863 N N . GLY A 1 109 ? 3.468 0.865 -17.336 1.00 89.12 109 GLY A N 1
ATOM 864 C CA . GLY A 1 109 ? 4.904 0.734 -17.599 1.00 89.12 109 GLY A CA 1
ATOM 865 C C . GLY A 1 109 ? 5.229 -0.398 -18.578 1.00 89.12 109 GLY A C 1
ATOM 866 O O . GLY A 1 109 ? 6.004 -0.201 -19.513 1.00 89.12 109 GLY A O 1
ATOM 867 N N . PHE A 1 110 ? 4.582 -1.557 -18.429 1.00 90.19 110 PHE A N 1
ATOM 868 C CA . PHE A 1 110 ? 4.731 -2.693 -19.342 1.00 90.19 110 PHE A CA 1
ATOM 869 C C . PHE A 1 110 ? 4.274 -2.357 -20.768 1.00 90.19 110 PHE A C 1
ATOM 871 O O . PHE A 1 110 ? 4.959 -2.682 -21.738 1.00 90.19 110 PHE A O 1
ATOM 878 N N . THR A 1 111 ? 3.156 -1.641 -20.902 1.00 93.69 111 THR A N 1
ATOM 879 C CA . THR A 1 111 ? 2.638 -1.205 -22.207 1.00 93.69 111 THR A CA 1
ATOM 880 C C . THR A 1 111 ? 3.614 -0.246 -22.893 1.00 93.69 111 THR A C 1
ATOM 882 O O . THR A 1 111 ? 3.934 -0.427 -24.068 1.00 93.69 111 THR A O 1
ATOM 885 N N . ILE A 1 112 ? 4.153 0.732 -22.155 1.00 92.06 112 ILE A N 1
ATOM 886 C CA . ILE A 1 112 ? 5.166 1.668 -22.670 1.00 92.06 112 ILE A CA 1
ATOM 887 C C . ILE A 1 112 ? 6.440 0.919 -23.082 1.00 92.06 112 ILE A C 1
ATOM 889 O O . ILE A 1 112 ? 7.007 1.219 -24.133 1.00 92.06 112 ILE A O 1
ATOM 893 N N . ALA A 1 113 ? 6.869 -0.080 -22.304 1.00 91.75 113 ALA A N 1
ATOM 894 C CA . ALA A 1 113 ? 8.036 -0.895 -22.629 1.00 91.75 113 ALA A CA 1
ATOM 895 C C . ALA A 1 113 ? 7.847 -1.672 -23.943 1.00 91.75 113 ALA A C 1
ATOM 897 O O . ALA A 1 113 ? 8.732 -1.637 -24.797 1.00 91.75 113 ALA A O 1
ATOM 898 N N . ILE A 1 114 ? 6.686 -2.306 -24.151 1.00 94.50 114 ILE A N 1
ATOM 899 C CA . ILE A 1 114 ? 6.370 -3.002 -25.410 1.00 94.50 114 ILE A CA 1
ATOM 900 C C . ILE A 1 114 ? 6.389 -2.031 -26.592 1.00 94.50 114 ILE A C 1
ATOM 902 O O . ILE A 1 114 ? 7.014 -2.321 -27.612 1.00 94.50 114 ILE A O 1
ATOM 906 N N . VAL A 1 115 ? 5.730 -0.876 -26.461 1.00 95.19 115 VAL A N 1
ATOM 907 C CA . VAL A 1 115 ? 5.673 0.128 -27.534 1.00 95.19 115 VAL A CA 1
ATOM 908 C C . VAL A 1 115 ? 7.068 0.670 -27.848 1.00 95.19 115 VAL A C 1
ATOM 910 O O . VAL A 1 115 ? 7.430 0.795 -29.017 1.00 95.19 115 VAL A O 1
ATOM 913 N N . GLY A 1 116 ? 7.876 0.949 -26.824 1.00 92.38 116 GLY A N 1
ATOM 914 C CA . GLY A 1 116 ? 9.238 1.446 -26.986 1.00 92.38 116 GLY A CA 1
ATOM 915 C C . GLY A 1 116 ? 10.172 0.429 -27.648 1.00 92.38 116 GLY A C 1
ATOM 916 O O . GLY A 1 116 ? 10.892 0.781 -28.584 1.00 92.38 116 GLY A O 1
ATOM 917 N N . LEU A 1 117 ? 10.125 -0.837 -27.220 1.00 93.31 117 LEU A N 1
ATOM 918 C CA . LEU A 1 117 ? 10.906 -1.920 -27.825 1.00 93.31 117 LEU A CA 1
ATOM 919 C C . LEU A 1 117 ? 10.469 -2.187 -29.270 1.00 93.31 117 LEU A C 1
ATOM 921 O O . LEU A 1 117 ? 11.314 -2.250 -30.163 1.00 93.31 117 LEU A O 1
ATOM 925 N N . GLY A 1 118 ? 9.159 -2.271 -29.523 1.00 93.44 118 GLY A N 1
ATOM 926 C CA . GLY A 1 118 ? 8.613 -2.438 -30.871 1.00 93.44 118 GLY A CA 1
ATOM 927 C C . GLY A 1 118 ? 8.989 -1.280 -31.799 1.00 93.44 118 GLY A C 1
ATOM 928 O O . GLY A 1 118 ? 9.428 -1.505 -32.927 1.00 93.44 118 GLY A O 1
ATOM 929 N N . GLY A 1 119 ? 8.902 -0.042 -31.303 1.00 92.50 119 GLY A N 1
ATOM 930 C CA . GLY A 1 119 ? 9.328 1.155 -32.027 1.00 92.50 119 GLY A CA 1
ATOM 931 C C . GLY A 1 119 ? 10.826 1.162 -32.337 1.00 92.50 119 GLY A C 1
ATOM 932 O O . GLY A 1 119 ? 11.213 1.491 -33.456 1.00 92.50 119 GLY A O 1
ATOM 933 N N . SER A 1 120 ? 11.670 0.740 -31.389 1.00 91.12 120 SER A N 1
ATOM 934 C CA . SER A 1 120 ? 13.119 0.622 -31.598 1.00 91.12 120 SER A CA 1
ATOM 935 C C . SER A 1 120 ? 13.462 -0.411 -32.679 1.00 91.12 120 SER A C 1
ATOM 937 O O . SER A 1 120 ? 14.247 -0.110 -33.581 1.00 91.12 120 SER A O 1
ATOM 939 N N . ILE A 1 121 ? 12.821 -1.587 -32.653 1.00 93.62 121 ILE A N 1
ATOM 940 C CA . ILE A 1 121 ? 12.998 -2.633 -33.675 1.00 93.62 121 ILE A CA 1
ATOM 941 C C . ILE A 1 121 ? 12.574 -2.113 -35.052 1.00 93.62 121 ILE A C 1
ATOM 943 O O . ILE A 1 121 ? 13.321 -2.254 -36.021 1.00 93.62 121 ILE A O 1
ATOM 947 N N . TYR A 1 122 ? 11.412 -1.458 -35.140 1.00 94.69 122 TYR A N 1
ATOM 948 C CA . TYR A 1 122 ? 10.927 -0.865 -36.387 1.00 94.69 122 TYR A CA 1
ATOM 949 C C . TYR A 1 122 ? 11.924 0.149 -36.961 1.00 94.69 122 TYR A C 1
ATOM 951 O O . TYR A 1 122 ? 12.204 0.147 -38.160 1.00 94.69 122 TYR A O 1
ATOM 959 N N . LEU A 1 123 ? 12.511 0.991 -36.109 1.00 91.50 123 LEU A N 1
ATOM 960 C CA . LEU A 1 123 ? 13.494 1.989 -36.526 1.00 91.50 123 LEU A CA 1
ATOM 961 C C . LEU A 1 123 ? 14.815 1.352 -36.986 1.00 91.50 123 LEU A C 1
ATOM 963 O O . LEU A 1 123 ? 15.423 1.840 -37.938 1.00 91.50 123 LEU A O 1
ATOM 967 N N . GLY A 1 124 ? 15.214 0.242 -36.359 1.00 92.00 124 GLY A N 1
ATOM 968 C CA . GLY A 1 124 ? 16.390 -0.535 -36.746 1.00 92.00 124 GLY A CA 1
ATOM 969 C C . GLY A 1 124 ? 16.257 -1.166 -38.134 1.00 92.00 124 GLY A C 1
ATOM 970 O O . GLY A 1 124 ? 17.212 -1.139 -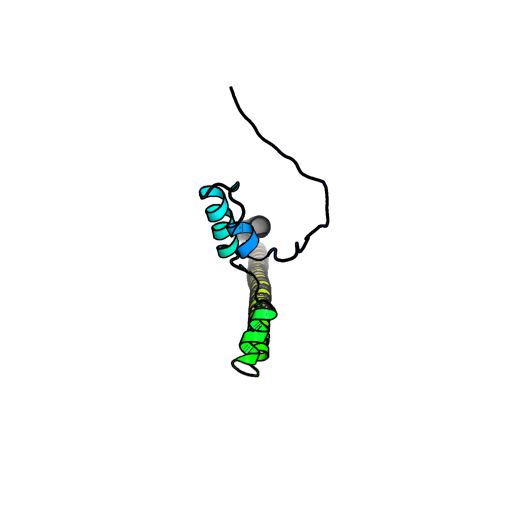38.901 1.00 92.00 124 GLY A O 1
ATOM 971 N N . ILE A 1 125 ? 15.062 -1.657 -38.490 1.00 93.88 125 ILE A N 1
ATOM 972 C CA . ILE A 1 125 ? 14.784 -2.225 -39.824 1.00 93.88 125 ILE A CA 1
ATOM 973 C C . ILE A 1 125 ? 14.800 -1.144 -40.920 1.00 93.88 125 ILE A C 1
ATOM 975 O O . ILE A 1 125 ? 15.117 -1.436 -42.065 1.00 93.88 125 ILE A O 1
ATOM 979 N N . ASN A 1 126 ? 14.500 0.115 -40.585 1.00 94.06 126 ASN A N 1
ATOM 980 C CA . ASN A 1 126 ? 14.514 1.246 -41.523 1.00 94.06 126 ASN A CA 1
ATOM 981 C C . ASN A 1 126 ? 15.910 1.903 -41.670 1.00 94.06 126 ASN A C 1
ATOM 983 O O . ASN A 1 126 ? 15.993 3.095 -41.971 1.00 94.06 126 ASN A O 1
ATOM 987 N N . ASP A 1 127 ? 16.993 1.169 -41.389 1.00 88.12 127 ASP A N 1
ATOM 988 C CA . ASP A 1 127 ? 18.398 1.622 -41.435 1.00 88.12 127 ASP A CA 1
ATOM 989 C C . ASP A 1 127 ? 18.741 2.825 -40.529 1.00 88.12 127 ASP A C 1
ATOM 991 O O . ASP A 1 127 ? 19.809 3.437 -40.627 1.00 88.12 127 ASP A O 1
ATOM 995 N N . LYS A 1 128 ? 17.878 3.159 -39.563 1.00 90.94 128 LYS A N 1
ATOM 996 C CA . LYS A 1 128 ? 18.109 4.241 -38.590 1.00 90.94 128 LYS A CA 1
ATOM 997 C C . LYS A 1 128 ? 18.741 3.706 -37.303 1.00 90.94 128 LYS A C 1
ATOM 999 O O . LYS A 1 128 ? 18.234 3.938 -36.205 1.00 90.94 128 LYS A O 1
ATOM 1004 N N . VAL A 1 129 ? 19.882 3.028 -37.446 1.00 89.56 129 VAL A N 1
ATOM 1005 C CA . VAL A 1 129 ? 20.581 2.304 -36.361 1.00 89.56 129 VAL A CA 1
ATOM 1006 C C . VAL A 1 129 ? 20.920 3.202 -35.163 1.00 89.56 129 VAL A C 1
ATOM 1008 O O . VAL A 1 129 ? 20.788 2.802 -34.006 1.00 89.56 129 VAL A O 1
ATOM 1011 N N . TRP A 1 130 ? 21.329 4.447 -35.419 1.00 92.19 130 TRP A N 1
ATOM 1012 C CA . TRP A 1 130 ? 21.656 5.398 -34.352 1.00 92.19 130 TRP A CA 1
ATOM 1013 C C . TRP A 1 130 ? 20.423 5.754 -33.503 1.00 92.19 130 TRP A C 1
ATOM 1015 O O . TRP A 1 130 ? 20.503 5.810 -32.277 1.00 92.19 130 TRP A O 1
ATOM 1025 N N . ALA A 1 131 ? 19.264 5.934 -34.143 1.00 89.50 131 ALA A N 1
ATOM 1026 C CA . ALA A 1 131 ? 18.023 6.286 -33.466 1.00 89.50 131 ALA A CA 1
ATOM 1027 C C . ALA A 1 131 ? 17.421 5.078 -32.729 1.00 89.50 131 ALA A C 1
ATOM 1029 O O . ALA A 1 131 ? 16.931 5.230 -31.609 1.00 89.50 131 ALA A O 1
ATOM 1030 N N . SER A 1 132 ? 17.517 3.870 -33.303 1.00 89.50 132 SER A N 1
ATOM 1031 C CA . SER A 1 132 ? 17.090 2.642 -32.619 1.00 89.50 132 SER A CA 1
ATOM 1032 C C . SER A 1 132 ? 17.909 2.381 -31.356 1.00 89.50 132 SER A C 1
ATOM 1034 O O . SER A 1 132 ? 17.330 1.979 -30.348 1.00 89.50 132 SER A O 1
ATOM 1036 N N . GLY A 1 133 ? 19.220 2.661 -31.388 1.00 91.62 133 GLY A N 1
ATOM 1037 C CA . GLY A 1 133 ? 20.118 2.516 -30.238 1.00 91.62 133 GLY A CA 1
ATOM 1038 C C . GLY A 1 133 ? 19.789 3.465 -29.082 1.00 91.62 133 GLY A C 1
ATOM 1039 O O . GLY A 1 133 ? 19.735 3.035 -27.932 1.00 91.62 133 GLY A O 1
ATOM 1040 N N . ILE A 1 134 ? 19.505 4.741 -29.372 1.00 93.81 134 ILE A N 1
ATOM 1041 C CA . ILE A 1 134 ? 19.096 5.708 -28.337 1.00 93.81 134 ILE A CA 1
ATOM 1042 C C . ILE A 1 134 ? 17.749 5.303 -27.724 1.00 93.81 134 ILE A C 1
ATOM 1044 O O . ILE A 1 134 ? 17.596 5.316 -26.502 1.00 93.81 134 ILE A O 1
ATOM 1048 N N . MET A 1 135 ? 16.781 4.900 -28.555 1.00 91.44 135 MET A N 1
ATOM 1049 C CA . MET A 1 135 ? 15.474 4.456 -28.066 1.00 91.44 135 MET A CA 1
ATOM 1050 C C . MET A 1 135 ? 15.573 3.190 -27.209 1.00 91.44 135 MET A C 1
ATOM 1052 O O . MET A 1 135 ? 14.981 3.156 -26.132 1.00 91.44 135 MET A O 1
ATOM 1056 N N . SER A 1 136 ? 16.331 2.174 -27.638 1.00 91.75 136 SER A N 1
ATOM 1057 C CA . SER A 1 136 ? 16.469 0.928 -26.873 1.00 91.75 136 SER A CA 1
ATOM 1058 C C . SER A 1 136 ? 17.177 1.163 -25.538 1.00 91.75 136 SER A C 1
ATOM 1060 O O . SER A 1 136 ? 16.686 0.711 -24.502 1.00 91.75 136 SER A O 1
ATOM 1062 N N . ALA A 1 137 ? 18.259 1.949 -25.528 1.00 93.88 137 ALA A N 1
ATOM 1063 C CA . ALA A 1 137 ? 18.958 2.329 -24.303 1.00 93.88 137 ALA A CA 1
ATOM 1064 C C . ALA A 1 137 ? 18.041 3.091 -23.330 1.00 93.88 137 ALA A C 1
ATOM 1066 O O . ALA A 1 137 ? 18.018 2.786 -22.135 1.00 93.88 137 ALA A O 1
ATOM 1067 N N . GLY A 1 138 ? 17.237 4.032 -23.841 1.00 93.56 138 GLY A N 1
ATOM 1068 C CA . GLY A 1 138 ? 16.246 4.762 -23.050 1.00 93.56 138 GLY A CA 1
ATOM 1069 C C . GLY A 1 138 ? 15.178 3.845 -22.450 1.00 93.56 138 GLY A C 1
ATOM 1070 O O . GLY A 1 138 ? 14.906 3.922 -21.252 1.00 93.56 138 GLY A O 1
ATOM 1071 N N . THR A 1 139 ? 14.624 2.923 -23.246 1.00 92.88 139 THR A N 1
ATOM 1072 C CA . THR A 1 139 ? 13.621 1.960 -22.760 1.00 92.88 139 THR A CA 1
ATOM 1073 C C . THR A 1 139 ? 14.176 1.015 -21.698 1.00 92.88 139 THR A C 1
ATOM 1075 O O . THR A 1 139 ? 13.510 0.784 -20.691 1.00 92.88 139 THR A O 1
ATOM 1078 N N . LEU A 1 140 ? 15.404 0.514 -21.873 1.00 92.81 140 LEU A N 1
ATOM 1079 C CA . LEU A 1 140 ? 16.033 -0.393 -20.916 1.00 92.81 140 LEU A CA 1
ATOM 1080 C C . LEU A 1 140 ? 16.353 0.325 -19.602 1.00 92.81 140 LEU A C 1
ATOM 1082 O O . LEU A 1 140 ? 16.056 -0.194 -18.530 1.00 92.81 140 LEU A O 1
ATOM 1086 N N . THR A 1 141 ? 16.893 1.545 -19.691 1.00 94.31 141 THR A N 1
ATOM 1087 C CA . THR A 1 141 ? 17.173 2.385 -18.518 1.00 94.31 141 THR A CA 1
ATOM 1088 C C . THR A 1 141 ? 15.887 2.674 -17.750 1.00 94.31 141 THR A C 1
ATOM 1090 O O . THR A 1 141 ? 15.836 2.441 -16.546 1.00 94.31 141 THR A O 1
ATOM 1093 N N . GLY A 1 142 ? 14.825 3.096 -18.445 1.00 91.94 142 GLY A N 1
ATOM 1094 C CA . GLY A 1 142 ? 13.523 3.350 -17.830 1.00 91.94 142 GLY A CA 1
ATOM 1095 C C . GLY A 1 142 ? 12.934 2.110 -17.153 1.00 91.94 142 GLY A C 1
ATOM 1096 O O . GLY A 1 142 ? 12.438 2.207 -16.032 1.00 91.94 142 GLY A O 1
ATOM 1097 N N . LEU A 1 143 ? 13.048 0.934 -17.781 1.00 90.31 143 LEU A N 1
ATOM 1098 C CA . LEU A 1 143 ? 12.584 -0.324 -17.196 1.00 90.31 143 LEU A CA 1
ATOM 1099 C C . LEU A 1 143 ? 13.347 -0.653 -15.906 1.00 90.31 143 LEU A C 1
ATOM 1101 O O . LEU A 1 143 ? 12.725 -0.942 -14.886 1.00 90.31 143 LEU A O 1
ATOM 1105 N N . VAL A 1 144 ? 14.680 -0.547 -15.924 1.00 90.69 144 VAL A N 1
ATOM 1106 C CA . VAL A 1 144 ? 15.516 -0.756 -14.732 1.00 90.69 144 VAL A CA 1
ATOM 1107 C C . VAL A 1 144 ? 15.134 0.226 -13.626 1.00 90.69 144 VAL A C 1
ATOM 1109 O O . VAL A 1 144 ? 14.964 -0.194 -12.484 1.00 90.69 144 VAL A O 1
ATOM 1112 N N . THR A 1 145 ? 14.932 1.508 -13.945 1.00 89.56 145 THR A N 1
ATOM 1113 C CA . THR A 1 145 ? 14.503 2.509 -12.959 1.00 89.56 145 THR A CA 1
ATOM 1114 C C . THR A 1 145 ? 13.164 2.144 -12.323 1.00 89.56 145 THR A C 1
ATOM 1116 O O . THR A 1 145 ? 13.051 2.196 -11.102 1.00 89.56 145 THR A O 1
ATOM 1119 N N . VAL A 1 146 ? 12.166 1.726 -13.108 1.00 86.88 146 VAL A N 1
ATOM 1120 C CA . VAL A 1 146 ? 10.854 1.317 -12.573 1.00 86.88 146 VAL A CA 1
ATOM 1121 C C . VAL A 1 146 ? 10.982 0.098 -11.655 1.00 86.88 146 VAL A C 1
ATOM 1123 O O . VAL A 1 146 ? 10.402 0.090 -10.572 1.00 86.88 146 VAL A O 1
ATOM 1126 N N . PHE A 1 147 ? 11.777 -0.907 -12.038 1.00 83.94 147 PHE A N 1
ATOM 1127 C CA . PHE A 1 147 ? 11.995 -2.093 -11.203 1.00 83.94 147 PHE A CA 1
ATOM 1128 C C . PHE A 1 147 ? 12.743 -1.779 -9.901 1.00 83.94 147 PHE A C 1
ATOM 1130 O O . PHE A 1 147 ? 12.368 -2.294 -8.849 1.00 83.94 147 PHE A O 1
ATOM 1137 N N . VAL A 1 148 ? 13.769 -0.925 -9.952 1.00 87.31 148 VAL A N 1
ATOM 1138 C CA . VAL A 1 148 ? 14.556 -0.535 -8.771 1.00 87.31 148 VAL A CA 1
ATOM 1139 C C . VAL A 1 148 ? 13.732 0.334 -7.819 1.00 87.31 148 VAL A C 1
ATOM 1141 O O . VAL A 1 148 ? 13.718 0.079 -6.615 1.00 87.31 148 VAL A O 1
ATOM 1144 N N . THR A 1 149 ? 13.013 1.333 -8.336 1.00 85.25 149 THR A N 1
ATOM 1145 C CA . THR A 1 149 ? 12.160 2.203 -7.510 1.00 85.25 149 THR A CA 1
ATOM 1146 C C . THR A 1 149 ? 11.010 1.417 -6.883 1.00 85.25 149 THR A C 1
ATOM 1148 O O . THR A 1 149 ? 10.764 1.561 -5.687 1.00 85.25 149 THR A O 1
ATOM 1151 N N . GLY A 1 150 ? 10.380 0.507 -7.635 1.00 79.00 150 GLY A N 1
ATOM 1152 C CA . GLY A 1 150 ? 9.318 -0.352 -7.106 1.00 79.00 150 GLY A CA 1
ATOM 1153 C C . GLY A 1 150 ? 9.793 -1.362 -6.051 1.00 79.00 150 GLY A C 1
ATOM 1154 O O . GLY A 1 150 ? 9.011 -1.765 -5.191 1.00 79.00 150 GLY A O 1
ATOM 1155 N N . ASP A 1 151 ? 11.062 -1.792 -6.069 1.00 75.06 151 ASP A N 1
ATOM 1156 C CA . ASP A 1 151 ? 11.632 -2.593 -4.969 1.00 75.06 151 ASP A CA 1
ATOM 1157 C C . ASP A 1 151 ? 11.854 -1.747 -3.708 1.00 75.06 151 ASP A C 1
ATOM 1159 O O . ASP A 1 151 ? 11.563 -2.192 -2.599 1.00 75.06 151 ASP A O 1
ATOM 1163 N N . LYS A 1 152 ? 12.306 -0.498 -3.875 1.00 78.94 152 LYS A N 1
ATOM 1164 C CA . LYS A 1 152 ? 12.537 0.426 -2.759 1.00 78.94 152 LYS A CA 1
ATOM 1165 C C . LYS A 1 152 ? 11.242 0.794 -2.031 1.00 78.94 152 LYS A C 1
ATOM 1167 O O . LYS A 1 152 ? 11.219 0.767 -0.806 1.00 78.94 152 LYS A O 1
ATOM 1172 N N . GLU A 1 153 ? 10.176 1.107 -2.764 1.00 75.19 153 GLU A N 1
ATOM 1173 C CA . GLU A 1 153 ? 8.877 1.457 -2.169 1.00 75.19 153 GLU A CA 1
ATOM 1174 C C . GLU A 1 153 ? 8.271 0.289 -1.382 1.00 75.19 153 GLU A C 1
ATOM 1176 O O . GLU A 1 153 ? 7.780 0.494 -0.276 1.00 75.19 153 GLU A O 1
ATOM 1181 N N . ARG A 1 154 ? 8.398 -0.952 -1.876 1.00 73.00 154 ARG A N 1
ATOM 1182 C CA . ARG A 1 154 ? 7.919 -2.144 -1.151 1.00 73.00 154 ARG A CA 1
ATOM 1183 C C . ARG A 1 154 ? 8.655 -2.387 0.166 1.00 73.00 154 ARG A C 1
ATOM 1185 O O . ARG A 1 154 ? 8.020 -2.789 1.133 1.00 73.00 154 ARG A O 1
ATOM 1192 N N . ARG A 1 155 ? 9.967 -2.128 0.211 1.00 77.31 155 ARG A N 1
ATOM 1193 C CA . ARG A 1 155 ? 10.773 -2.261 1.439 1.00 77.31 155 ARG A CA 1
ATOM 1194 C C . ARG A 1 155 ? 10.419 -1.203 2.479 1.00 77.31 155 ARG A C 1
ATOM 1196 O O . ARG A 1 155 ? 10.264 -1.534 3.648 1.00 77.31 155 ARG A O 1
ATOM 1203 N N . ILE A 1 156 ? 10.255 0.048 2.046 1.00 76.62 156 ILE A N 1
ATOM 1204 C CA . ILE A 1 156 ? 9.876 1.150 2.943 1.00 76.62 156 ILE A CA 1
ATOM 1205 C C . ILE A 1 156 ? 8.490 0.891 3.540 1.00 76.62 156 ILE A C 1
ATOM 1207 O O . ILE A 1 156 ? 8.311 1.077 4.739 1.00 76.62 156 ILE A O 1
ATOM 1211 N N . GLN A 1 157 ? 7.543 0.398 2.733 1.00 76.12 157 GLN A N 1
ATOM 1212 C CA . GLN A 1 157 ? 6.214 0.039 3.225 1.00 76.12 157 GLN A CA 1
ATOM 1213 C C . GLN A 1 157 ? 6.283 -1.087 4.269 1.00 76.12 157 GLN A C 1
ATOM 1215 O O . GLN A 1 157 ? 5.681 -0.962 5.328 1.00 76.12 157 GLN A O 1
ATOM 1220 N N . SER A 1 158 ? 7.071 -2.145 4.029 1.00 72.44 158 SER A N 1
ATOM 1221 C CA . SER A 1 158 ? 7.228 -3.224 5.018 1.00 72.44 158 SER A CA 1
ATOM 1222 C C . SER A 1 158 ? 7.895 -2.767 6.319 1.00 72.44 158 SER A C 1
ATOM 1224 O O . SER A 1 158 ? 7.525 -3.239 7.385 1.00 72.44 158 SER A O 1
ATOM 1226 N N . GLU A 1 159 ? 8.851 -1.835 6.252 1.00 74.44 159 GLU A N 1
ATOM 1227 C CA . GLU A 1 159 ? 9.511 -1.288 7.446 1.00 74.44 159 GLU A CA 1
ATOM 1228 C C . GLU A 1 159 ? 8.585 -0.369 8.259 1.00 74.44 159 GLU A C 1
ATOM 1230 O O . GLU A 1 159 ? 8.695 -0.327 9.483 1.00 74.44 159 GLU A O 1
ATOM 1235 N N . GLN A 1 160 ? 7.670 0.353 7.603 1.00 72.62 160 GLN A N 1
ATOM 1236 C CA . GLN A 1 160 ? 6.644 1.160 8.274 1.00 72.62 160 GLN A CA 1
ATOM 1237 C C . GLN A 1 160 ? 5.577 0.279 8.934 1.00 72.62 160 GLN A C 1
ATOM 1239 O O . GLN A 1 160 ? 5.268 0.475 10.107 1.00 72.62 160 GLN A O 1
ATOM 1244 N N . ASP A 1 161 ? 5.096 -0.746 8.227 1.00 71.69 161 ASP A N 1
ATOM 1245 C CA . ASP A 1 161 ? 4.102 -1.691 8.750 1.00 71.69 161 ASP A CA 1
ATOM 1246 C C . ASP A 1 161 ? 4.629 -2.514 9.950 1.00 71.69 161 ASP A C 1
ATOM 1248 O O . ASP A 1 161 ? 3.835 -3.016 10.750 1.00 71.69 161 ASP A O 1
ATOM 1252 N N . ASP A 1 162 ? 5.953 -2.671 10.076 1.00 71.56 162 ASP A N 1
ATOM 1253 C CA . ASP A 1 162 ? 6.614 -3.335 11.209 1.00 71.56 162 ASP A CA 1
ATOM 1254 C C . ASP A 1 162 ? 6.917 -2.383 12.385 1.00 71.56 162 ASP A C 1
ATOM 1256 O O . ASP A 1 162 ? 7.077 -2.857 13.508 1.00 71.56 162 ASP A O 1
ATOM 1260 N N . GLN A 1 163 ? 6.987 -1.061 12.167 1.00 66.06 163 GLN A N 1
ATOM 1261 C CA . GLN A 1 163 ? 7.142 -0.065 13.246 1.00 66.06 163 GLN A CA 1
ATOM 1262 C C . GLN A 1 163 ? 5.815 0.312 13.917 1.00 66.06 163 GLN A C 1
ATOM 1264 O O . GLN A 1 163 ? 5.823 0.714 15.080 1.00 66.06 163 GLN A O 1
ATOM 1269 N N . ASP A 1 164 ? 4.697 0.172 13.202 1.00 60.06 164 ASP A N 1
ATOM 1270 C CA . ASP A 1 164 ? 3.353 0.479 13.707 1.00 60.06 164 ASP A CA 1
ATOM 1271 C C . ASP A 1 164 ? 2.673 -0.711 14.432 1.00 60.06 164 ASP A C 1
ATOM 1273 O O . ASP A 1 164 ? 1.547 -0.570 14.921 1.00 60.06 164 ASP A O 1
ATOM 1277 N N . LYS A 1 165 ? 3.333 -1.877 14.520 1.00 50.12 165 LYS A N 1
ATOM 1278 C CA . LYS A 1 165 ? 2.879 -3.072 15.266 1.00 50.12 165 LYS A CA 1
ATOM 1279 C C . LYS A 1 165 ? 3.520 -3.187 16.644 1.00 50.12 165 LYS A C 1
ATOM 1281 O O . LYS A 1 165 ? 2.790 -3.616 17.567 1.00 50.12 165 LYS A O 1
#

pLDDT: mean 73.59, std 19.52, range [28.39, 95.19]

InterPro domains:
  IPR019284 Uncharacterized protein RP532 [PF10097] (57-106)

Organism: NCBI:txid1134457

Radius of gyration: 34.89 Å; chains: 1; bounding box: 65×26×110 Å

Secondary structure (DSSP, 8-state):
-----------------------HHHHHH-TTS-HHHHHHHHHHHHT------SSS--HHHHHHHHHHSTTHHHHHHHHHHHHHHHHHHHHHHHHHHHHHHHHHHHHHHHHHHHHHHHHHHHHHHTT-HHHHHHHHHHHHHHHHHHHHHHHHHHHHHHHHHHH--

Foldseek 3Di:
DDDDDDDDDDDDDDDPPPPPPPDPVVVVPPPPDDPVRVVVVVVVVVPPPVPDDDLADDVVVLVVLCVVPNCVSVVSVVVSVVVVVVVVVVVVVVVVVVVVVVVVVVVVLVVVLVVLLVVLVVCVVVVNPVVSVVSNVVSVVSVVVVVVVVVVVVVVVVVVVVVVD

Sequence (165 aa):
MSDESKKSEDQDNSELVERPLESIDEILEDETIDQSTKISILLRRINKSITFSGPIPHPTILKGYEEVLPGSADRILSMTEKEGEHRRKIETELVKNDNIRSYLGQIAGFTIAIVGLGGSIYLGINDKVWASGIMSAGTLTGLVTVFVTGDKERRIQSEQDDQDK